Protein AF-A0A7W1QZ73-F1 (afdb_monomer)

Solvent-accessible surface area (backbone atoms only — not comparable to full-atom values): 9280 Å² total; per-residue (Å²): 135,90,80,90,80,82,91,70,82,70,65,67,63,70,65,67,71,75,71,78,68,82,79,75,76,77,77,73,72,77,83,79,85,82,82,92,80,88,83,87,85,83,89,86,85,58,58,48,99,86,68,48,72,66,76,89,75,53,69,89,79,60,82,46,71,57,100,86,41,82,48,83,77,92,74,78,76,75,87,69,90,61,95,62,84,70,88,79,86,83,84,86,88,76,89,82,53,92,87,59,47,74,68,53,54,52,48,50,53,52,50,50,55,52,50,53,53,55,51,75,71,48,80,76,90,122

Structure (mmCIF, N/CA/C/O backbone):
data_AF-A0A7W1QZ73-F1
#
_entry.id   AF-A0A7W1QZ73-F1
#
loop_
_atom_site.group_PDB
_atom_site.id
_atom_site.type_symbol
_atom_site.label_atom_id
_atom_site.label_alt_id
_atom_site.label_comp_id
_atom_site.label_asym_id
_atom_site.label_entity_id
_atom_site.label_seq_id
_atom_site.pdbx_PDB_ins_code
_atom_site.Cartn_x
_atom_site.Cartn_y
_atom_site.Cartn_z
_atom_site.occupancy
_atom_site.B_iso_or_equiv
_atom_site.auth_seq_id
_atom_site.auth_comp_id
_atom_site.auth_asym_id
_atom_site.auth_atom_id
_atom_site.pdbx_PDB_model_num
ATOM 1 N N . MET A 1 1 ? -89.826 -30.478 32.367 1.00 37.62 1 MET A N 1
ATOM 2 C CA . MET A 1 1 ? -90.165 -31.873 32.018 1.00 37.62 1 MET A CA 1
ATOM 3 C C . MET A 1 1 ? -88.913 -32.518 31.440 1.00 37.62 1 MET A C 1
ATOM 5 O O . MET A 1 1 ? -88.436 -32.065 30.411 1.00 37.62 1 MET A O 1
ATOM 9 N N . LYS A 1 2 ? -88.299 -33.444 32.186 1.00 42.97 2 LYS A N 1
ATOM 10 C CA . LYS A 1 2 ? -87.088 -34.179 31.793 1.00 42.97 2 LYS A CA 1
ATOM 11 C C . LYS A 1 2 ? -87.471 -35.206 30.732 1.00 42.97 2 LYS A C 1
ATOM 13 O O . LYS A 1 2 ? -88.324 -36.035 31.028 1.00 42.97 2 LYS A O 1
ATOM 18 N N . ILE A 1 3 ? -86.827 -35.198 29.567 1.00 44.66 3 ILE A N 1
ATOM 19 C CA . ILE A 1 3 ? -86.778 -36.384 28.705 1.00 44.66 3 ILE A CA 1
ATOM 20 C C . ILE A 1 3 ? -85.333 -36.561 28.253 1.00 44.66 3 ILE A C 1
ATOM 22 O O . ILE A 1 3 ? -84.824 -35.895 27.358 1.00 44.66 3 ILE A O 1
ATOM 26 N N . LEU A 1 4 ? -84.686 -37.444 29.002 1.00 52.03 4 LEU A N 1
ATOM 27 C CA . LEU A 1 4 ? -83.450 -38.139 28.710 1.00 52.03 4 LEU A CA 1
ATOM 28 C C . LEU A 1 4 ? -83.675 -38.972 27.435 1.00 52.03 4 LEU A C 1
ATOM 30 O O . LEU A 1 4 ? -84.564 -39.819 27.446 1.00 52.03 4 LEU A O 1
ATOM 34 N N . LEU A 1 5 ? -82.898 -38.775 26.366 1.00 50.56 5 LEU A N 1
ATOM 35 C CA . LEU A 1 5 ? -82.827 -39.758 25.280 1.00 50.56 5 LEU A CA 1
ATOM 36 C C . LEU A 1 5 ? -81.371 -40.036 24.888 1.00 50.56 5 LEU A C 1
ATOM 38 O O . LEU A 1 5 ? -80.570 -39.146 24.622 1.00 50.56 5 LEU A O 1
ATOM 42 N N . SER A 1 6 ? -81.082 -41.327 24.937 1.00 49.47 6 SER A N 1
ATOM 43 C CA . SER A 1 6 ? -79.835 -42.070 24.799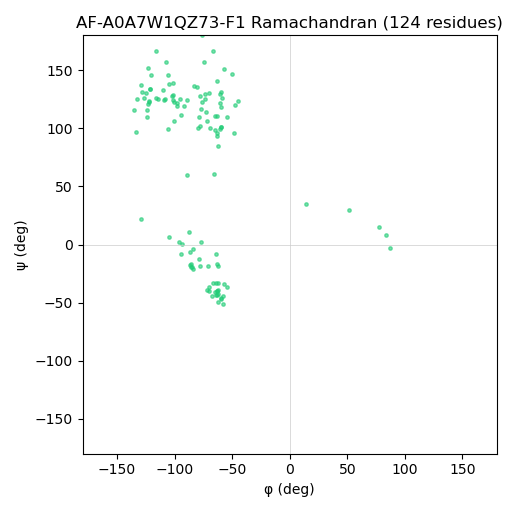 1.00 49.47 6 SER A CA 1
ATOM 44 C C . SER A 1 6 ? -79.054 -41.875 23.495 1.00 49.47 6 SER A C 1
ATOM 46 O O . SER A 1 6 ? -79.631 -41.730 22.419 1.00 49.47 6 SER A O 1
ATOM 48 N N . LEU A 1 7 ? -77.730 -42.027 23.620 1.00 54.84 7 LEU A N 1
ATOM 49 C CA . LEU A 1 7 ? -76.720 -42.090 22.563 1.00 54.84 7 LEU A CA 1
ATOM 50 C C . LEU A 1 7 ? -77.036 -43.089 21.430 1.00 54.84 7 LEU A C 1
ATOM 52 O O . LEU A 1 7 ? -77.477 -44.211 21.675 1.00 54.84 7 LEU A O 1
ATOM 56 N N . ARG A 1 8 ? -76.607 -42.744 20.207 1.00 52.31 8 ARG A N 1
ATOM 57 C CA . ARG A 1 8 ? -76.116 -43.715 19.212 1.00 52.31 8 ARG A CA 1
ATOM 58 C C . ARG A 1 8 ? -74.698 -43.306 18.779 1.00 52.31 8 ARG A C 1
ATOM 60 O O . ARG A 1 8 ? -74.555 -42.249 18.171 1.00 52.31 8 ARG A O 1
ATOM 67 N N . PRO A 1 9 ? -73.650 -44.111 19.042 1.00 48.50 9 PRO A N 1
ATOM 68 C CA . PRO A 1 9 ? -72.256 -43.736 18.774 1.00 48.50 9 PRO A CA 1
ATOM 69 C C . PRO A 1 9 ? -71.858 -43.828 17.288 1.00 48.50 9 PRO A C 1
ATOM 71 O O . PRO A 1 9 ? -70.717 -43.553 16.942 1.00 48.50 9 PRO A O 1
ATOM 74 N N . ALA A 1 10 ? -72.780 -44.190 16.391 1.00 48.62 10 ALA A N 1
ATOM 75 C CA . ALA A 1 10 ? -72.479 -44.415 14.975 1.00 48.62 10 ALA A CA 1
ATOM 76 C C . ALA A 1 10 ? -72.506 -43.144 14.102 1.00 48.62 10 ALA A C 1
ATOM 78 O O . ALA A 1 10 ? -71.960 -43.151 13.005 1.00 48.62 10 ALA A O 1
ATOM 79 N N . ILE A 1 11 ? -73.106 -42.043 14.570 1.00 47.66 11 ILE A N 1
ATOM 80 C CA . ILE A 1 11 ? -73.203 -40.796 13.779 1.00 47.66 11 ILE A CA 1
ATOM 81 C C . ILE A 1 11 ? -71.947 -39.920 13.947 1.00 47.66 11 ILE A C 1
ATOM 83 O O . ILE A 1 11 ? -71.624 -39.116 13.078 1.00 47.66 11 ILE A O 1
ATOM 87 N N . LEU A 1 12 ? -71.166 -40.141 15.009 1.00 42.72 12 LEU A N 1
ATOM 88 C CA . LEU A 1 12 ? -69.895 -39.444 15.238 1.00 42.72 12 LEU A CA 1
ATOM 89 C C . LEU A 1 1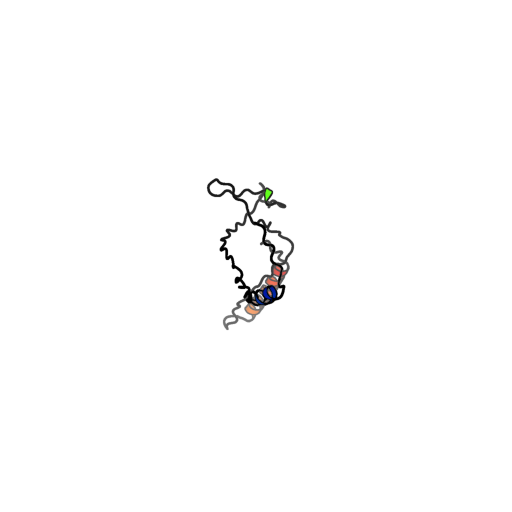2 ? -68.775 -39.880 14.277 1.00 42.72 12 LEU A C 1
ATOM 91 O O . LEU A 1 12 ? -67.820 -39.133 14.090 1.00 42.72 12 LEU A O 1
ATOM 95 N N . LEU A 1 13 ? -68.898 -41.043 13.627 1.00 46.75 13 LEU A N 1
ATOM 96 C CA . LEU A 1 13 ? -67.848 -41.565 12.745 1.00 46.75 13 LEU A CA 1
ATOM 97 C C . LEU A 1 13 ? -67.909 -40.994 11.315 1.00 46.75 13 LEU A C 1
ATOM 99 O O . LEU A 1 13 ? -66.897 -40.975 10.623 1.00 46.75 13 LEU A O 1
ATOM 103 N N . ALA A 1 14 ? -69.061 -40.472 10.879 1.00 46.94 14 ALA A N 1
ATOM 104 C CA . ALA A 1 14 ? -69.209 -39.888 9.541 1.00 46.94 14 ALA A CA 1
ATOM 105 C C . ALA A 1 14 ? -68.766 -38.414 9.463 1.00 46.94 14 ALA A C 1
ATOM 107 O O . ALA A 1 14 ? -68.451 -37.927 8.381 1.00 46.94 14 ALA A O 1
ATOM 108 N N . PHE A 1 15 ? -68.688 -37.706 10.596 1.00 46.56 15 PHE A N 1
ATOM 109 C CA . PHE A 1 15 ? -68.220 -36.313 10.627 1.00 46.56 15 PHE A CA 1
ATOM 110 C C . PHE A 1 15 ? -66.690 -36.198 10.744 1.00 46.56 15 PHE A C 1
ATOM 112 O O . PHE A 1 15 ? -66.114 -35.165 10.419 1.00 46.56 15 PHE A O 1
ATOM 119 N N . ALA A 1 16 ? -66.012 -37.273 11.156 1.00 48.88 16 ALA A N 1
ATOM 120 C CA . ALA A 1 16 ? -64.560 -37.290 11.333 1.00 48.88 16 ALA A CA 1
ATOM 121 C C . ALA A 1 16 ? -63.770 -37.438 10.017 1.00 48.88 16 ALA A C 1
ATOM 123 O O . ALA A 1 16 ? -62.564 -37.211 10.003 1.00 48.88 16 ALA A O 1
ATOM 124 N N . ILE A 1 17 ? -64.428 -37.793 8.906 1.00 49.88 17 ILE A N 1
ATOM 125 C CA . ILE A 1 17 ? -63.758 -38.070 7.620 1.00 49.88 17 ILE A CA 1
ATOM 126 C C . ILE A 1 17 ? -63.720 -36.834 6.696 1.00 49.88 17 ILE A C 1
ATOM 128 O O . ILE A 1 17 ? -63.002 -36.832 5.703 1.00 49.88 17 ILE A O 1
ATOM 132 N N . CYS A 1 18 ? -64.397 -35.731 7.041 1.00 42.19 18 CYS A N 1
ATOM 133 C CA . CYS A 1 18 ? -64.425 -34.526 6.196 1.00 42.19 18 CYS A CA 1
ATOM 134 C C . CYS A 1 18 ? -63.360 -33.461 6.548 1.00 42.19 18 CYS A C 1
ATOM 136 O O . CYS A 1 18 ? -63.301 -32.424 5.892 1.00 42.19 18 CYS A O 1
ATOM 138 N N . CYS A 1 19 ? -62.507 -33.693 7.554 1.00 45.88 19 CYS A N 1
ATOM 139 C CA . CYS A 1 19 ? -61.518 -32.701 8.012 1.00 45.88 19 CYS A CA 1
ATOM 140 C C . CYS A 1 19 ? -60.070 -32.982 7.583 1.00 45.88 19 CYS A C 1
ATOM 142 O O . CYS A 1 19 ? -59.167 -32.255 7.990 1.00 45.88 19 CYS A O 1
ATOM 144 N N . ALA A 1 20 ? -59.824 -33.987 6.743 1.00 53.84 20 ALA A N 1
ATOM 145 C CA . ALA A 1 20 ? -58.508 -34.206 6.144 1.00 53.84 20 ALA A CA 1
ATOM 146 C C . ALA A 1 20 ? -58.380 -33.423 4.825 1.00 53.84 20 ALA A C 1
ATOM 148 O O . ALA A 1 20 ? -58.197 -34.000 3.755 1.00 53.84 20 ALA A O 1
ATOM 149 N N . ALA A 1 21 ? -58.508 -32.096 4.888 1.00 57.12 21 ALA A N 1
ATOM 150 C CA . ALA A 1 21 ? -57.991 -31.255 3.815 1.00 57.12 21 ALA A CA 1
ATOM 151 C C . ALA A 1 21 ? -56.456 -31.304 3.895 1.00 57.12 21 ALA A C 1
ATOM 153 O O . ALA A 1 21 ? -55.915 -31.108 4.987 1.00 57.12 21 ALA A O 1
ATOM 154 N N . PRO A 1 22 ? -55.728 -31.561 2.794 1.00 52.34 22 PRO A N 1
ATOM 155 C CA . PRO A 1 22 ? -54.291 -31.381 2.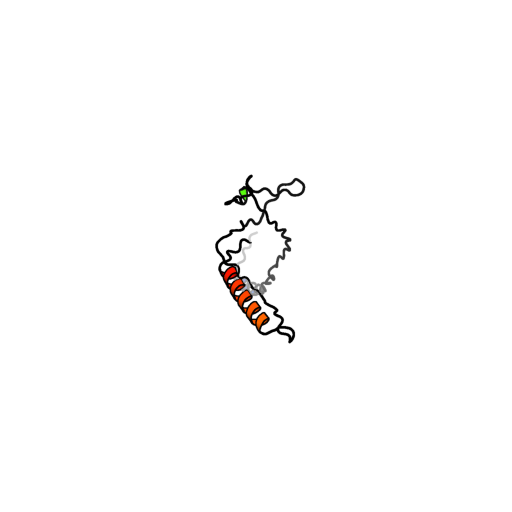807 1.00 52.34 22 PRO A CA 1
ATOM 156 C C . PRO A 1 22 ? -54.042 -29.886 3.006 1.00 52.34 22 PRO A C 1
ATOM 158 O O . PRO A 1 22 ? -54.335 -29.069 2.133 1.00 52.34 22 PRO A O 1
ATOM 161 N N . THR A 1 23 ? -53.529 -29.509 4.172 1.00 58.72 23 THR A N 1
ATOM 162 C CA . THR A 1 23 ? -52.871 -28.222 4.356 1.00 58.72 23 THR A CA 1
ATOM 163 C C . THR A 1 23 ? -51.656 -28.230 3.442 1.00 58.72 23 THR A C 1
ATOM 165 O O . THR A 1 23 ? -50.592 -28.739 3.787 1.00 58.72 23 THR A O 1
ATOM 168 N N . VAL A 1 24 ? -51.830 -27.708 2.228 1.00 56.75 24 VAL A N 1
ATOM 169 C CA . VAL A 1 24 ? -50.715 -27.306 1.379 1.00 56.75 24 VAL A CA 1
ATOM 170 C C . VAL A 1 24 ? -49.991 -26.232 2.177 1.00 56.75 24 VAL A C 1
ATOM 172 O O . VAL A 1 24 ? -50.455 -25.098 2.278 1.00 56.75 24 VAL A O 1
ATOM 175 N N . ALA A 1 25 ? -48.907 -26.626 2.840 1.00 57.16 25 ALA A N 1
ATOM 176 C CA . ALA A 1 25 ? -47.991 -25.699 3.465 1.00 57.16 25 ALA A CA 1
ATOM 177 C C . ALA A 1 25 ? -47.465 -24.801 2.345 1.00 57.16 25 ALA A C 1
ATOM 179 O O . ALA A 1 25 ? -46.635 -25.220 1.540 1.00 57.16 25 ALA A O 1
ATOM 180 N N . ALA A 1 26 ? -48.007 -23.588 2.252 1.00 55.62 26 ALA A N 1
ATOM 181 C CA . ALA A 1 26 ? -47.419 -22.536 1.452 1.00 55.62 26 ALA A CA 1
ATOM 182 C C . ALA A 1 26 ? -46.013 -22.310 2.017 1.00 55.62 26 ALA A C 1
ATOM 184 O O . ALA A 1 26 ? -45.845 -21.729 3.089 1.00 55.62 26 ALA A O 1
ATOM 185 N N . GLN A 1 27 ? -45.001 -22.857 1.344 1.00 63.16 27 GLN A N 1
ATOM 186 C CA . GLN A 1 27 ? -43.622 -22.468 1.576 1.00 63.16 27 GLN A CA 1
ATOM 187 C C . GLN A 1 27 ? -43.533 -21.000 1.177 1.00 63.16 27 GLN A C 1
ATOM 189 O O . GLN A 1 27 ? -43.423 -20.677 -0.004 1.00 63.16 27 GLN A O 1
ATOM 194 N N . ASN A 1 28 ? -43.650 -20.115 2.168 1.00 60.22 28 ASN A N 1
ATOM 195 C CA . ASN A 1 28 ? -43.294 -18.716 2.017 1.00 60.22 28 ASN A CA 1
ATOM 196 C C . ASN A 1 28 ? -41.849 -18.694 1.522 1.00 60.22 28 ASN A C 1
ATOM 198 O O . ASN A 1 28 ? -40.929 -19.084 2.243 1.00 60.22 28 ASN A O 1
ATOM 202 N N . SER A 1 29 ? -41.674 -18.308 0.260 1.00 63.91 29 SER A N 1
ATOM 203 C CA . SER A 1 29 ? -40.381 -17.963 -0.309 1.00 63.91 29 SER A CA 1
ATOM 204 C C . SER A 1 29 ? -39.694 -17.020 0.668 1.00 63.91 29 SER A C 1
ATOM 206 O O . SER A 1 29 ? -40.277 -15.992 1.010 1.00 63.91 29 SER A O 1
ATOM 208 N N . ALA A 1 30 ? -38.521 -17.416 1.164 1.00 67.00 30 ALA A N 1
ATOM 209 C CA . ALA A 1 30 ? -37.761 -16.650 2.140 1.00 67.00 30 ALA A CA 1
ATOM 210 C C . ALA A 1 30 ? -37.724 -15.174 1.726 1.00 67.00 30 ALA A C 1
ATOM 212 O O . ALA A 1 30 ? -37.332 -14.861 0.602 1.00 67.00 30 ALA A O 1
ATOM 213 N N . ASP A 1 31 ? -38.180 -14.296 2.614 1.00 77.12 31 ASP A N 1
ATOM 214 C CA . ASP A 1 31 ? -38.212 -12.860 2.372 1.00 77.12 31 ASP A CA 1
ATOM 215 C C . ASP A 1 31 ? -36.756 -12.369 2.348 1.00 77.12 31 ASP A C 1
ATOM 217 O O . ASP A 1 31 ? -36.083 -12.297 3.379 1.00 77.12 31 ASP A O 1
ATOM 221 N N . ILE A 1 32 ? -36.206 -12.163 1.149 1.00 78.38 32 ILE A N 1
ATOM 222 C CA . ILE A 1 32 ? -34.810 -11.752 0.981 1.00 78.38 32 ILE A CA 1
ATOM 223 C C . ILE A 1 32 ? -34.740 -10.252 1.243 1.00 78.38 32 ILE A C 1
ATOM 225 O O . ILE A 1 32 ? -35.026 -9.444 0.357 1.00 78.38 32 ILE A O 1
ATOM 229 N N . ILE A 1 33 ? -34.305 -9.884 2.445 1.00 83.56 33 ILE A N 1
ATOM 230 C CA . ILE A 1 33 ? -33.961 -8.501 2.769 1.00 83.56 33 ILE A CA 1
ATOM 231 C C . ILE A 1 33 ? -32.638 -8.171 2.072 1.00 83.56 33 ILE A C 1
ATOM 233 O O . ILE A 1 33 ? -31.596 -8.747 2.384 1.00 83.56 33 ILE A O 1
ATOM 237 N N . ARG A 1 34 ? -32.688 -7.248 1.110 1.00 83.12 34 ARG A N 1
ATOM 238 C CA . ARG A 1 34 ? -31.503 -6.624 0.510 1.00 83.12 34 ARG A CA 1
ATOM 239 C C . ARG A 1 34 ? -31.335 -5.241 1.122 1.00 83.12 34 ARG A C 1
ATOM 241 O O . ARG A 1 34 ? -32.293 -4.474 1.155 1.00 83.12 34 ARG A O 1
ATOM 248 N N . VAL A 1 35 ? -30.136 -4.953 1.613 1.00 86.94 35 VAL A N 1
ATOM 249 C CA . VAL A 1 35 ? -29.764 -3.643 2.149 1.00 86.94 35 VAL A CA 1
ATOM 250 C C . VAL A 1 35 ? -28.555 -3.171 1.363 1.00 86.94 35 VAL A C 1
ATOM 252 O O . VAL A 1 35 ? -27.531 -3.851 1.358 1.00 86.94 35 VAL A O 1
ATOM 255 N N . ASP A 1 36 ? -28.692 -2.026 0.705 1.00 84.38 36 ASP A N 1
ATOM 256 C CA . ASP A 1 36 ? -27.577 -1.341 0.064 1.00 84.38 36 ASP A CA 1
ATOM 257 C C . ASP A 1 36 ? -26.944 -0.394 1.090 1.00 84.38 36 ASP A C 1
ATOM 259 O O . ASP A 1 36 ? -27.628 0.438 1.690 1.00 84.38 36 ASP A O 1
ATOM 263 N N . THR A 1 37 ? -25.642 -0.547 1.328 1.00 82.75 37 THR A N 1
ATOM 264 C CA . THR A 1 37 ? -24.866 0.289 2.256 1.00 82.75 37 THR A CA 1
ATOM 265 C C . THR A 1 37 ? -23.730 0.968 1.513 1.00 82.75 37 THR A C 1
ATOM 267 O O . THR A 1 37 ? -22.986 0.302 0.791 1.00 82.75 37 THR A O 1
ATOM 270 N N . GLU A 1 38 ? -23.550 2.264 1.744 1.00 81.44 38 GLU A N 1
ATOM 271 C CA . GLU A 1 38 ? -22.403 3.022 1.251 1.00 81.44 38 GLU A CA 1
ATOM 272 C C . GLU A 1 38 ? -21.392 3.204 2.387 1.00 81.44 38 GLU A C 1
ATOM 274 O O . GLU A 1 38 ? -21.738 3.670 3.472 1.00 81.44 38 GLU A O 1
ATOM 279 N N . LEU A 1 39 ? -20.149 2.783 2.153 1.00 86.31 39 LEU A N 1
ATOM 280 C CA . LEU A 1 39 ? -19.063 2.876 3.124 1.00 86.31 39 LEU A CA 1
ATOM 281 C C . LEU A 1 39 ? -18.064 3.937 2.666 1.00 86.31 39 LEU A C 1
ATOM 283 O O . LEU A 1 39 ? -17.509 3.836 1.572 1.00 86.31 39 LEU A O 1
ATOM 287 N N . ALA A 1 40 ? -17.794 4.915 3.528 1.00 85.94 40 ALA A N 1
ATOM 288 C CA . ALA A 1 40 ? -16.711 5.874 3.344 1.00 85.94 40 ALA A CA 1
ATOM 289 C C . ALA A 1 40 ? -15.485 5.434 4.158 1.00 85.94 40 ALA A C 1
ATOM 291 O O . ALA A 1 40 ? -15.565 5.277 5.377 1.00 85.94 40 ALA A O 1
ATOM 292 N N . ALA A 1 41 ? -14.350 5.227 3.487 1.00 87.12 41 ALA A N 1
ATOM 293 C CA . ALA A 1 41 ? -13.094 4.823 4.115 1.00 87.12 41 ALA A CA 1
ATOM 294 C C . ALA A 1 41 ? -12.110 5.999 4.184 1.00 87.12 41 ALA A C 1
ATOM 296 O O . ALA A 1 41 ? -11.949 6.741 3.216 1.00 87.12 41 ALA A O 1
ATOM 297 N N . PHE A 1 42 ? -11.421 6.133 5.318 1.00 86.56 42 PHE A N 1
ATOM 298 C CA . PHE A 1 42 ? -10.435 7.186 5.554 1.00 86.56 42 PHE A CA 1
ATOM 299 C C . PHE A 1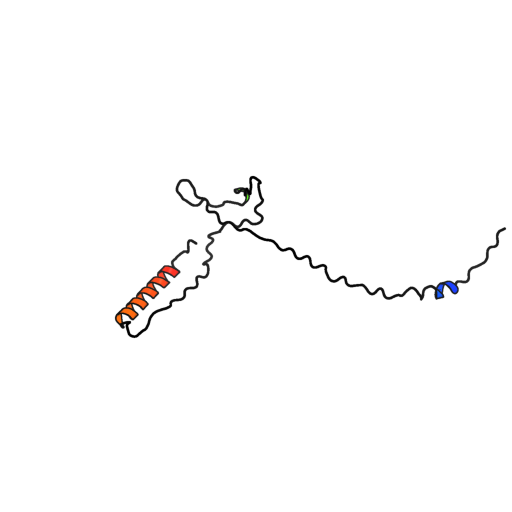 42 ? -9.119 6.585 6.046 1.00 86.56 42 PHE A C 1
ATOM 301 O O . PHE A 1 42 ? -9.105 5.801 6.994 1.00 86.56 42 PHE A O 1
ATOM 308 N N . GLU A 1 43 ? -8.007 6.998 5.441 1.00 89.31 43 GLU A N 1
ATOM 309 C CA . GLU A 1 43 ? -6.663 6.657 5.905 1.00 89.31 43 GLU A CA 1
ATOM 310 C C . GLU A 1 43 ? -6.047 7.846 6.643 1.00 89.31 43 GLU A C 1
ATOM 312 O O . GLU A 1 43 ? -6.002 8.966 6.132 1.00 89.31 43 GLU A O 1
ATOM 317 N N . VAL A 1 44 ? -5.557 7.603 7.861 1.00 89.12 44 VAL A N 1
ATOM 318 C CA . VAL A 1 44 ? -4.969 8.639 8.717 1.00 89.12 44 VAL A CA 1
ATOM 319 C C . VAL A 1 44 ? -3.597 8.208 9.223 1.00 89.12 44 VAL A C 1
ATOM 321 O O . VAL A 1 44 ? -3.394 7.069 9.639 1.00 89.12 44 VAL A O 1
ATOM 324 N N . THR A 1 45 ? -2.639 9.137 9.212 1.00 90.69 45 THR A N 1
ATOM 325 C CA . THR A 1 45 ? -1.301 8.937 9.786 1.00 90.69 45 THR A CA 1
ATOM 326 C C . THR A 1 45 ? -1.103 9.894 10.951 1.00 90.69 45 THR A C 1
ATOM 328 O O . THR A 1 45 ? -1.245 11.104 10.797 1.00 90.69 45 THR A O 1
ATOM 331 N N . VAL A 1 46 ? -0.742 9.353 12.115 1.00 92.19 46 VAL A N 1
ATOM 332 C CA . VAL A 1 46 ? -0.483 10.135 13.330 1.00 92.19 46 VAL A CA 1
ATOM 333 C C . VAL A 1 46 ? 1.015 10.145 13.615 1.00 92.19 46 VAL A C 1
ATOM 335 O O . VAL A 1 46 ? 1.642 9.090 13.729 1.00 92.19 46 VAL A O 1
ATOM 338 N N . THR A 1 47 ? 1.594 11.336 13.753 1.00 94.06 47 THR A N 1
ATOM 339 C CA . THR A 1 47 ? 3.020 11.536 14.047 1.00 94.06 47 THR A CA 1
ATOM 340 C C . THR A 1 47 ? 3.224 12.352 15.315 1.00 94.06 47 THR A C 1
ATOM 342 O O . THR A 1 47 ? 2.406 13.201 15.663 1.00 94.06 47 THR A O 1
ATOM 345 N N . ASP A 1 48 ? 4.345 12.124 15.994 1.00 93.56 48 ASP A N 1
ATOM 346 C CA . ASP A 1 48 ? 4.784 12.968 17.099 1.00 93.56 48 ASP A CA 1
ATOM 347 C C . ASP A 1 48 ? 5.378 14.304 16.609 1.00 93.56 48 ASP A C 1
ATOM 349 O O . ASP A 1 48 ? 5.484 14.578 15.412 1.00 93.56 48 ASP A O 1
ATOM 353 N N . LYS A 1 49 ? 5.807 15.147 17.556 1.00 96.00 49 LYS A N 1
ATOM 354 C CA . LYS A 1 49 ? 6.401 16.467 17.272 1.00 96.00 49 LYS A CA 1
ATOM 355 C C . LYS A 1 49 ? 7.700 16.406 16.458 1.00 96.00 49 LYS A C 1
ATOM 357 O O . LYS A 1 49 ? 8.115 17.423 15.915 1.00 96.00 49 LYS A O 1
ATOM 362 N N . THR A 1 50 ? 8.354 15.248 16.408 1.00 94.25 50 THR A N 1
ATOM 363 C CA . THR A 1 50 ? 9.590 15.009 15.649 1.00 94.25 50 THR A CA 1
ATOM 364 C C . THR A 1 50 ? 9.323 14.380 14.278 1.00 94.25 50 THR A C 1
ATOM 366 O O . THR A 1 50 ? 10.263 14.102 13.540 1.00 94.25 50 THR A O 1
ATOM 369 N N . GLY A 1 51 ? 8.050 14.164 13.922 1.00 90.00 51 GLY A N 1
ATOM 370 C CA . GLY A 1 51 ? 7.632 13.539 12.666 1.00 90.00 51 GLY A CA 1
ATOM 371 C C . GLY A 1 51 ? 7.653 12.009 12.695 1.00 90.00 51 GLY A C 1
ATOM 372 O O . GLY A 1 51 ? 7.461 11.373 11.659 1.00 90.00 51 GLY A O 1
ATOM 373 N N . LYS A 1 52 ? 7.873 11.384 13.857 1.00 87.56 52 LYS A N 1
ATOM 374 C CA . LYS A 1 52 ? 7.906 9.923 13.967 1.00 87.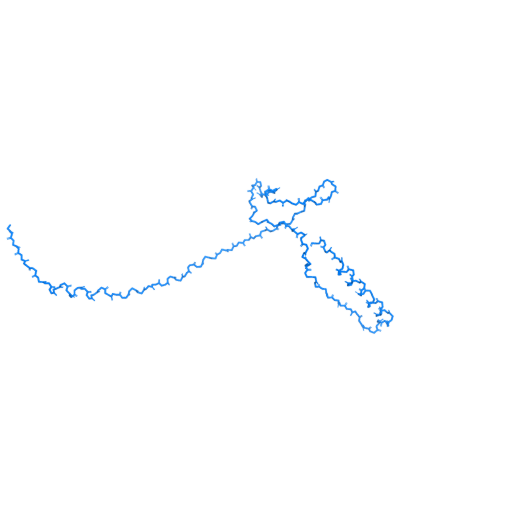56 52 LYS A CA 1
ATOM 375 C C . LYS A 1 52 ? 6.482 9.364 14.107 1.00 87.56 52 LYS A C 1
ATOM 377 O O . LYS A 1 52 ? 5.714 9.894 14.909 1.00 87.56 52 LYS A O 1
ATOM 382 N N . PRO A 1 53 ? 6.120 8.277 13.398 1.00 88.12 53 PRO A N 1
ATOM 383 C CA . PRO A 1 53 ? 4.799 7.666 13.531 1.00 88.12 53 PRO A CA 1
ATOM 384 C C . PRO A 1 53 ? 4.513 7.187 14.956 1.00 88.12 53 PRO A C 1
ATOM 386 O O . PRO A 1 53 ? 5.318 6.457 15.551 1.00 88.12 53 PRO A O 1
ATOM 389 N N . VAL A 1 54 ? 3.339 7.549 15.470 1.00 90.19 54 VAL A N 1
ATOM 390 C CA . VAL A 1 54 ? 2.811 7.038 16.737 1.00 90.19 54 VAL A CA 1
ATOM 391 C C . VAL A 1 54 ? 2.261 5.634 16.496 1.00 90.19 54 VAL A C 1
ATOM 393 O O . VAL A 1 54 ? 1.498 5.399 15.562 1.00 90.19 54 VAL A O 1
ATOM 396 N N . ARG A 1 55 ? 2.692 4.669 17.313 1.00 87.19 55 ARG A N 1
ATOM 397 C CA . ARG A 1 55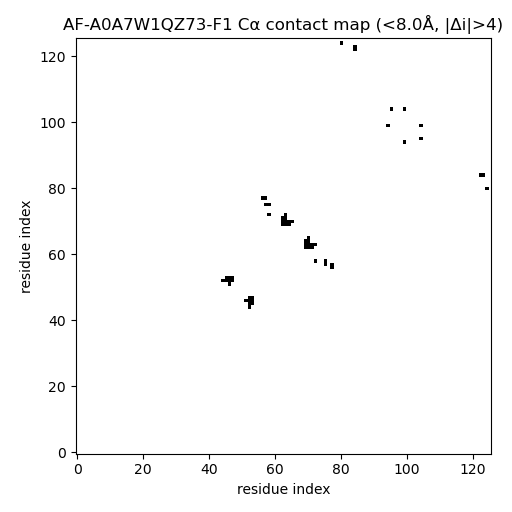 ? 2.335 3.249 17.170 1.00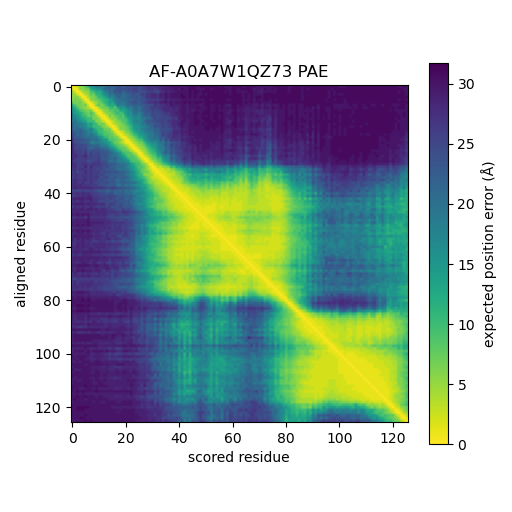 87.19 55 ARG A CA 1
ATOM 398 C C . ARG A 1 55 ? 1.359 2.818 18.254 1.00 87.19 55 ARG A C 1
ATOM 400 O O . ARG A 1 55 ? 1.357 3.383 19.340 1.00 87.19 55 ARG A O 1
ATOM 407 N N . GLY A 1 56 ? 0.612 1.752 17.972 1.00 87.56 56 GLY A N 1
ATOM 408 C CA . GLY A 1 56 ? -0.266 1.114 18.956 1.00 87.56 56 GLY A CA 1
ATOM 409 C C . GLY A 1 56 ? -1.577 1.854 19.208 1.00 87.56 56 GLY A C 1
ATOM 410 O O . GLY A 1 56 ? -2.234 1.548 20.197 1.00 87.56 56 GLY A O 1
ATOM 411 N N . LEU A 1 57 ? -1.946 2.787 18.326 1.00 90.69 57 LEU A N 1
ATOM 412 C CA . LEU A 1 57 ? -3.238 3.462 18.376 1.00 90.69 57 LEU A CA 1
ATOM 413 C C . LEU A 1 57 ? -4.373 2.460 18.165 1.00 90.69 57 LEU A C 1
ATOM 415 O O . LEU A 1 57 ? -4.284 1.545 17.338 1.00 90.69 57 LEU A O 1
ATOM 419 N N . LYS A 1 58 ? -5.441 2.659 18.922 1.00 90.88 58 LYS A N 1
ATOM 420 C CA . LYS A 1 58 ? -6.666 1.872 18.898 1.00 90.88 58 LYS A CA 1
ATOM 421 C C . LYS A 1 58 ? -7.828 2.751 18.455 1.00 90.88 58 LYS A C 1
ATOM 423 O O . LYS A 1 58 ? -7.732 3.970 18.486 1.00 90.88 58 LYS A O 1
ATOM 428 N N . ALA A 1 59 ? -8.955 2.129 18.117 1.00 89.44 59 ALA A N 1
ATOM 429 C CA . ALA A 1 59 ? -10.171 2.847 17.736 1.00 89.44 59 ALA A CA 1
ATOM 430 C C . ALA A 1 59 ? -10.609 3.875 18.798 1.00 89.44 59 ALA A C 1
ATOM 432 O O . ALA A 1 59 ? -11.050 4.962 18.451 1.00 89.44 59 ALA A O 1
ATOM 433 N N . GLU A 1 60 ? -10.429 3.545 20.084 1.00 91.62 60 GLU A N 1
ATOM 434 C CA . GLU A 1 60 ? -10.751 4.410 21.231 1.00 91.62 60 GLU A CA 1
ATOM 435 C C . GLU A 1 60 ? -9.929 5.711 21.294 1.00 91.62 60 GLU A C 1
ATOM 437 O O . GLU A 1 60 ? -10.338 6.653 21.968 1.00 91.62 60 GLU A O 1
ATOM 442 N N . ASP A 1 61 ? -8.815 5.795 20.560 1.00 92.31 61 ASP A N 1
ATOM 443 C CA . ASP A 1 61 ? -7.981 6.998 20.477 1.00 92.31 61 ASP A CA 1
ATOM 444 C C . ASP A 1 61 ? -8.491 8.008 19.426 1.00 92.31 61 ASP A C 1
ATOM 446 O O . ASP A 1 61 ? -7.930 9.099 19.293 1.00 92.31 61 ASP A O 1
ATOM 450 N N . PHE A 1 62 ? -9.544 7.670 18.669 1.00 91.44 62 PHE A N 1
ATOM 451 C CA . PHE A 1 62 ? -10.096 8.497 17.594 1.00 91.44 62 PHE A CA 1
ATOM 452 C C . PHE A 1 62 ? -11.562 8.852 17.840 1.00 91.44 62 PHE A C 1
ATOM 454 O O . PHE A 1 62 ? -12.350 8.055 18.342 1.00 91.44 62 PHE A O 1
ATOM 461 N N . ARG A 1 63 ? -11.943 10.059 17.413 1.00 91.69 63 ARG A N 1
ATOM 462 C CA . ARG A 1 63 ? -13.334 10.519 17.346 1.00 91.69 63 ARG A CA 1
ATOM 463 C C . ARG A 1 63 ? -13.603 11.016 15.937 1.00 91.69 63 ARG A C 1
ATOM 465 O O . ARG A 1 63 ? -12.858 11.861 15.439 1.00 91.69 63 ARG A O 1
ATOM 472 N N . VAL A 1 64 ? -14.644 10.491 15.302 1.00 91.06 64 VAL A N 1
ATOM 473 C CA . VAL A 1 64 ? -15.089 10.953 13.984 1.00 91.06 64 VAL A CA 1
ATOM 474 C C . VAL A 1 64 ? -16.194 11.970 14.213 1.00 91.06 64 VAL A C 1
ATOM 476 O O . VAL A 1 64 ? -17.152 11.687 14.925 1.00 91.06 64 VAL A O 1
ATOM 479 N N . ILE A 1 65 ? -16.043 13.166 13.652 1.00 92.88 65 ILE A N 1
ATOM 480 C CA . ILE A 1 65 ? -17.035 14.235 13.764 1.00 92.88 65 ILE A CA 1
ATOM 481 C C . ILE A 1 65 ? -17.451 14.622 12.350 1.00 92.88 65 ILE A C 1
ATOM 483 O O . ILE A 1 65 ? -16.605 15.001 11.542 1.00 92.88 65 ILE A O 1
ATOM 487 N N . GLU A 1 66 ? -18.746 14.531 12.075 1.00 88.94 66 GLU A N 1
ATOM 488 C CA . GLU A 1 66 ? -19.370 14.895 10.805 1.00 88.94 66 GLU A CA 1
ATOM 489 C C . GLU A 1 66 ? -20.438 15.951 11.097 1.00 88.94 66 GLU A C 1
ATOM 491 O O . GLU A 1 66 ? -21.292 15.741 11.955 1.00 88.94 66 GLU A O 1
ATOM 496 N N . ASP A 1 67 ? -20.344 17.118 10.456 1.00 92.81 67 ASP A N 1
ATOM 497 C CA . ASP A 1 67 ? -21.270 18.248 10.651 1.00 92.81 67 ASP A CA 1
ATOM 498 C C . ASP A 1 67 ? -21.495 18.664 12.120 1.00 92.81 67 ASP A C 1
ATOM 500 O O . ASP A 1 67 ? -22.537 19.191 12.502 1.00 92.81 67 ASP A O 1
ATOM 504 N N . GLY A 1 68 ? -20.478 18.460 12.964 1.00 93.81 68 GLY A N 1
ATOM 505 C CA . GLY A 1 68 ? -20.523 18.783 14.392 1.00 93.81 68 GLY A CA 1
ATOM 506 C C . GLY A 1 68 ? -21.093 17.676 15.283 1.00 93.81 68 GLY A C 1
ATOM 507 O O . GLY A 1 68 ? -21.058 17.817 16.505 1.00 93.81 68 GLY A O 1
ATOM 508 N N . GLU A 1 69 ? -21.545 16.562 14.709 1.00 93.69 69 GLU A N 1
ATOM 509 C CA . GLU A 1 69 ? -22.010 15.387 15.443 1.00 93.69 69 GLU A CA 1
ATOM 510 C C . GLU A 1 69 ? -20.946 14.288 15.476 1.00 93.69 69 GLU A C 1
ATOM 512 O O . GLU A 1 69 ? -20.275 14.002 14.486 1.00 93.69 69 GLU A O 1
ATOM 517 N N . GLU A 1 70 ? -20.793 13.638 16.629 1.00 92.38 70 GLU A N 1
ATOM 518 C CA . GLU A 1 70 ? -19.878 12.507 16.765 1.00 92.38 70 GLU A CA 1
ATOM 519 C C . GLU A 1 70 ? -20.479 11.247 16.133 1.00 92.38 70 GLU A C 1
ATOM 521 O O . GLU A 1 70 ? -21.560 10.789 16.511 1.00 92.38 70 GLU A O 1
ATOM 526 N N . ARG A 1 71 ? -19.755 10.672 15.174 1.00 88.75 71 ARG A N 1
ATOM 527 C CA . ARG A 1 71 ? -20.102 9.429 14.488 1.00 88.75 71 ARG A CA 1
ATOM 528 C C . ARG A 1 71 ? -19.212 8.296 14.980 1.00 88.75 71 ARG A C 1
ATOM 530 O O . ARG A 1 71 ? -18.042 8.482 15.312 1.00 88.75 71 ARG A O 1
ATOM 537 N N . LYS A 1 72 ? -19.780 7.093 15.033 1.00 84.50 72 LYS A N 1
ATOM 538 C CA . LYS A 1 72 ? -19.020 5.884 15.355 1.00 84.50 72 LYS A CA 1
ATOM 539 C C . LYS A 1 72 ? -18.292 5.404 14.106 1.00 84.50 72 LYS A C 1
ATOM 541 O O . LYS A 1 72 ? -18.888 5.345 13.039 1.00 84.50 72 LYS A O 1
ATOM 546 N N . ALA A 1 73 ? -17.023 5.041 14.256 1.00 85.75 73 ALA A N 1
ATOM 547 C CA . ALA A 1 73 ? -16.313 4.293 13.230 1.00 85.75 73 ALA A CA 1
ATOM 548 C C . ALA A 1 73 ? -16.731 2.820 13.328 1.00 85.75 73 ALA A C 1
ATOM 550 O O . ALA A 1 73 ? -16.378 2.145 14.296 1.00 85.75 73 ALA A O 1
ATOM 551 N N . ASP A 1 74 ? -17.496 2.336 12.348 1.00 84.62 74 ASP A N 1
ATOM 552 C CA . ASP A 1 74 ? -17.948 0.937 12.311 1.00 84.62 74 ASP A CA 1
ATOM 553 C C . ASP A 1 74 ? -16.783 -0.038 12.100 1.00 84.62 74 ASP A C 1
ATOM 555 O O . ASP A 1 74 ? -16.767 -1.137 12.656 1.00 84.62 74 ASP A O 1
ATOM 559 N N . PHE A 1 75 ? -15.774 0.391 11.337 1.00 86.19 75 PHE A N 1
ATOM 560 C CA . PHE A 1 75 ? -14.571 -0.379 11.050 1.00 86.19 75 PHE A CA 1
ATOM 561 C C . PHE A 1 75 ? -13.330 0.419 11.434 1.00 86.19 75 PHE A C 1
ATOM 563 O O . PHE A 1 75 ? -13.158 1.571 11.038 1.00 86.19 75 PHE A O 1
ATOM 570 N N . PHE A 1 76 ? -12.440 -0.220 12.189 1.00 88.00 76 PHE A N 1
ATOM 571 C CA . PHE A 1 76 ? -11.124 0.313 12.501 1.00 88.00 76 PHE A CA 1
ATOM 572 C C . PHE A 1 76 ? -10.089 -0.786 12.328 1.00 88.00 76 PHE A C 1
ATOM 574 O O . PHE A 1 76 ? -10.075 -1.774 13.065 1.00 88.00 76 PHE A O 1
ATOM 581 N N . GLU A 1 77 ? -9.194 -0.583 11.374 1.00 85.50 77 GLU A N 1
ATOM 582 C CA . GLU A 1 77 ? -8.070 -1.468 11.141 1.00 85.50 77 GLU A CA 1
ATOM 583 C C . GLU A 1 77 ? -6.789 -0.636 11.219 1.00 85.50 77 GLU A C 1
ATOM 585 O O . GLU A 1 77 ? -6.538 0.196 10.344 1.00 85.50 77 GLU A O 1
ATOM 590 N N . PRO A 1 78 ? -5.961 -0.807 12.270 1.00 83.19 78 PRO A N 1
ATOM 591 C CA . PRO A 1 78 ? -4.628 -0.243 12.236 1.00 83.19 78 PRO A CA 1
ATOM 592 C C . PRO A 1 78 ? -3.923 -0.848 11.031 1.00 83.19 78 PRO A C 1
ATOM 594 O O . PRO A 1 78 ? -3.828 -2.075 10.946 1.00 83.19 78 PRO A O 1
ATOM 597 N N . LEU A 1 79 ? -3.386 -0.002 10.149 1.00 72.62 79 LEU A N 1
ATOM 598 C CA . LEU A 1 79 ? -2.477 -0.427 9.089 1.00 72.62 79 LEU A CA 1
ATOM 599 C C . LEU A 1 79 ? -1.226 -1.019 9.748 1.00 72.62 79 LEU A C 1
ATOM 601 O O . LEU A 1 79 ? -0.229 -0.352 10.042 1.00 72.62 79 LEU A O 1
ATOM 605 N N . LYS A 1 80 ? -1.323 -2.303 10.082 1.00 63.75 80 LYS A N 1
ATOM 606 C CA . LYS A 1 80 ? -0.257 -3.080 10.676 1.00 63.75 80 LYS A CA 1
ATOM 607 C C . LYS A 1 80 ? 0.763 -3.297 9.573 1.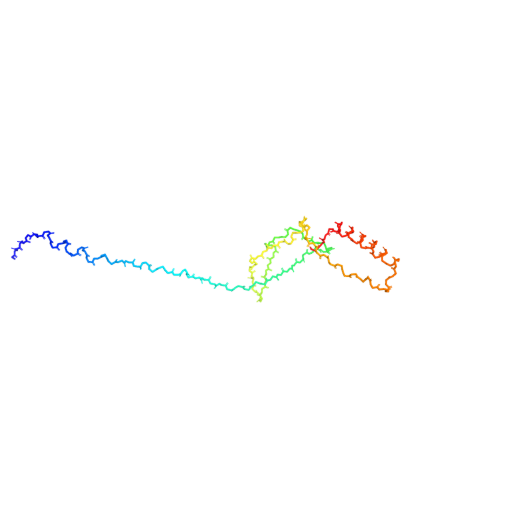00 63.75 80 LYS A C 1
ATOM 609 O O . LYS A 1 80 ? 0.584 -4.137 8.703 1.00 63.75 80 LYS A O 1
ATOM 614 N N . LYS A 1 81 ? 1.883 -2.578 9.667 1.00 58.03 81 LYS A N 1
ATOM 615 C CA . LYS A 1 81 ? 3.161 -2.963 9.052 1.00 58.03 81 LYS A CA 1
ATOM 616 C C . LYS A 1 81 ? 3.682 -4.238 9.718 1.00 58.03 81 LYS A C 1
ATOM 618 O O . LYS A 1 81 ? 4.701 -4.226 10.402 1.00 58.03 81 LYS A O 1
ATOM 623 N N . GLN A 1 82 ? 2.929 -5.324 9.632 1.00 48.78 82 GLN A N 1
ATOM 624 C CA . GLN A 1 82 ? 3.443 -6.643 9.945 1.00 48.78 82 GLN A CA 1
ATOM 625 C C . GLN A 1 82 ? 3.896 -7.216 8.620 1.00 48.78 82 GLN A C 1
ATOM 627 O O . GLN A 1 82 ? 3.051 -7.375 7.758 1.00 48.78 82 GLN A O 1
ATOM 632 N N . ASN A 1 83 ? 5.218 -7.367 8.471 1.00 49.53 83 ASN A N 1
ATOM 633 C CA . ASN A 1 83 ? 5.999 -8.390 7.753 1.00 49.53 83 ASN A CA 1
ATOM 634 C C . ASN A 1 83 ? 5.290 -9.320 6.747 1.00 49.53 83 ASN A C 1
ATOM 636 O O . ASN A 1 83 ? 5.659 -10.482 6.606 1.00 49.53 83 ASN A O 1
ATOM 640 N N . GLU A 1 84 ? 4.301 -8.829 6.031 1.00 55.12 84 GLU A N 1
ATOM 641 C CA . GLU A 1 84 ? 3.640 -9.503 4.943 1.00 55.12 84 GLU A CA 1
ATOM 642 C C . GLU A 1 84 ? 4.167 -8.796 3.716 1.00 55.12 84 GLU A C 1
ATOM 644 O O . GLU A 1 84 ? 3.794 -7.667 3.392 1.00 55.12 84 GLU A O 1
ATOM 649 N N . THR A 1 85 ? 5.148 -9.438 3.093 1.00 55.41 85 THR A N 1
ATOM 650 C CA . THR A 1 85 ? 5.580 -9.146 1.736 1.00 55.41 85 THR A CA 1
ATOM 651 C C . THR A 1 85 ? 4.325 -9.082 0.870 1.00 55.41 85 THR A C 1
ATOM 653 O O . THR A 1 85 ? 3.803 -10.112 0.442 1.00 55.41 85 THR A O 1
ATOM 656 N N . ARG A 1 86 ? 3.787 -7.875 0.645 1.00 58.59 86 ARG A N 1
ATOM 657 C CA . ARG A 1 86 ? 2.688 -7.700 -0.303 1.00 58.59 86 ARG A CA 1
ATOM 658 C C . ARG A 1 86 ? 3.219 -8.147 -1.667 1.00 58.59 86 ARG A C 1
ATOM 660 O O . ARG A 1 86 ? 4.302 -7.701 -2.055 1.00 58.59 86 ARG A O 1
ATOM 667 N N . PRO A 1 87 ? 2.514 -9.031 -2.391 1.00 66.19 87 PRO A N 1
ATOM 668 C CA . PRO A 1 87 ? 2.983 -9.495 -3.687 1.00 66.19 87 PRO A CA 1
ATOM 669 C C . PRO A 1 87 ? 3.058 -8.308 -4.654 1.00 66.19 87 PRO A C 1
ATOM 671 O O . PRO A 1 87 ? 2.039 -7.750 -5.055 1.00 66.19 87 PRO A O 1
ATOM 674 N N . LEU A 1 88 ? 4.277 -7.910 -5.017 1.00 73.00 88 LEU A N 1
ATOM 675 C CA . LEU A 1 88 ? 4.535 -6.851 -5.985 1.00 73.00 88 LEU A CA 1
ATOM 676 C C . LEU A 1 88 ? 4.681 -7.470 -7.377 1.00 73.00 88 LEU A C 1
ATOM 678 O O . LEU A 1 88 ? 5.577 -8.278 -7.613 1.00 73.00 88 LEU A O 1
ATOM 682 N N . SER A 1 89 ? 3.808 -7.081 -8.304 1.00 82.31 89 SER A N 1
ATOM 683 C CA . SER A 1 89 ? 3.898 -7.484 -9.712 1.00 82.31 89 SER A CA 1
ATOM 684 C C . SER A 1 89 ? 4.516 -6.357 -10.534 1.00 82.31 89 SER A C 1
ATOM 686 O O . SER A 1 89 ? 3.994 -5.245 -10.543 1.00 82.31 89 SER A O 1
ATOM 688 N N . ILE A 1 90 ? 5.619 -6.638 -11.232 1.00 84.19 90 ILE A N 1
ATOM 689 C CA . ILE A 1 90 ? 6.310 -5.680 -12.108 1.00 84.19 90 ILE A CA 1
ATOM 690 C C . ILE A 1 90 ? 6.356 -6.245 -13.520 1.00 84.19 90 ILE A C 1
ATOM 692 O O . ILE A 1 90 ? 6.731 -7.399 -13.720 1.00 84.19 90 ILE A O 1
ATOM 696 N N . VAL A 1 91 ? 6.020 -5.410 -14.500 1.00 91.81 91 VAL A N 1
ATOM 697 C CA . VAL A 1 91 ? 6.148 -5.728 -15.924 1.00 91.81 91 VAL A CA 1
ATOM 698 C C . VAL A 1 91 ? 7.194 -4.804 -16.534 1.00 91.81 91 VAL A C 1
ATOM 700 O O . VAL A 1 91 ? 7.083 -3.585 -16.433 1.00 91.81 91 VAL A O 1
ATOM 703 N N . PHE A 1 92 ? 8.202 -5.385 -17.185 1.00 91.56 92 PHE A N 1
ATOM 704 C CA . PHE A 1 92 ? 9.190 -4.636 -17.956 1.00 91.56 92 PHE A CA 1
ATOM 705 C C . PHE A 1 92 ? 8.815 -4.661 -19.436 1.00 91.56 92 PHE A C 1
ATOM 707 O O . PHE A 1 92 ? 8.774 -5.726 -20.049 1.00 91.56 92 PHE A O 1
ATOM 714 N N . ALA A 1 93 ? 8.581 -3.486 -20.013 1.00 93.62 93 ALA A N 1
ATOM 715 C CA . ALA A 1 93 ? 8.504 -3.303 -21.456 1.00 93.62 93 ALA A CA 1
ATOM 716 C C . ALA A 1 93 ? 9.845 -2.730 -21.926 1.00 93.62 93 ALA A C 1
ATOM 718 O O . ALA A 1 93 ? 10.167 -1.580 -21.634 1.00 93.62 93 ALA A O 1
ATOM 719 N N . LEU A 1 94 ? 10.652 -3.562 -22.582 1.00 92.94 94 LEU A N 1
ATOM 720 C CA . LEU A 1 94 ? 12.010 -3.218 -22.996 1.00 92.94 94 LEU A CA 1
ATOM 721 C C . LEU A 1 94 ? 12.065 -3.077 -24.512 1.00 92.94 94 LEU A C 1
ATOM 723 O O . LEU A 1 94 ? 11.572 -3.946 -25.231 1.00 92.94 94 LEU A O 1
ATOM 727 N N . ASP A 1 95 ? 12.690 -2.003 -24.982 1.00 92.00 95 ASP A N 1
ATOM 728 C CA . ASP A 1 95 ? 12.988 -1.851 -26.400 1.00 92.00 95 ASP A CA 1
ATOM 729 C C . ASP A 1 95 ? 14.148 -2.780 -26.789 1.00 92.00 95 ASP A C 1
ATOM 731 O O . ASP A 1 95 ? 15.187 -2.818 -26.129 1.00 92.00 95 ASP A O 1
ATOM 735 N N . VAL A 1 96 ? 13.945 -3.548 -27.858 1.00 92.38 96 VAL A N 1
ATOM 736 C CA . VAL A 1 96 ? 14.944 -4.437 -28.476 1.00 92.38 96 VAL A CA 1
ATOM 737 C C . VAL A 1 96 ? 15.035 -4.194 -29.985 1.00 92.38 96 VAL A C 1
ATOM 739 O O . VAL A 1 96 ? 15.432 -5.071 -30.752 1.00 92.38 96 VAL A O 1
ATOM 742 N N . SER A 1 97 ? 14.610 -3.009 -30.428 1.00 92.69 97 SER A N 1
ATOM 743 C CA . SER A 1 97 ? 14.664 -2.599 -31.826 1.00 92.69 97 SER A CA 1
ATOM 744 C C . SER A 1 97 ? 16.107 -2.424 -32.318 1.00 92.69 97 SER A C 1
ATOM 746 O O . SER A 1 97 ? 17.060 -2.381 -31.544 1.00 92.69 97 SER A O 1
ATOM 748 N N . GLY A 1 98 ? 16.284 -2.318 -33.639 1.00 90.94 98 GLY A N 1
ATOM 749 C CA . GLY A 1 98 ? 17.609 -2.262 -34.272 1.00 90.94 98 GLY A CA 1
ATOM 750 C C . GLY A 1 98 ? 18.466 -1.036 -33.923 1.00 90.94 98 GLY A C 1
ATOM 751 O O . GLY A 1 98 ? 19.632 -1.002 -34.304 1.00 90.94 98 GLY A O 1
ATOM 752 N N . SER A 1 99 ? 17.918 -0.038 -33.220 1.00 91.00 99 SER A N 1
ATOM 753 C CA . SER A 1 99 ? 18.682 1.087 -32.661 1.00 91.00 99 SER A CA 1
ATOM 754 C C . SER A 1 99 ? 19.443 0.713 -31.386 1.00 91.00 99 SER A C 1
ATOM 756 O O . SER A 1 99 ? 20.383 1.418 -31.027 1.00 91.00 99 SER A O 1
ATOM 758 N N . MET A 1 100 ? 19.074 -0.388 -30.721 1.00 96.25 100 MET A N 1
ATOM 759 C CA . MET A 1 100 ? 19.773 -0.896 -29.546 1.00 96.25 100 MET A CA 1
ATOM 760 C C . MET A 1 100 ? 21.058 -1.604 -29.956 1.00 96.25 100 MET A C 1
ATOM 762 O O . MET A 1 100 ? 21.053 -2.642 -30.622 1.00 96.25 100 MET A O 1
ATOM 766 N N . THR A 1 101 ? 22.187 -1.060 -29.517 1.00 95.25 101 THR A N 1
ATOM 767 C CA . THR A 1 101 ? 23.480 -1.718 -29.687 1.00 95.25 101 THR A CA 1
ATOM 768 C C . THR A 1 101 ? 23.625 -2.898 -28.724 1.00 95.25 101 THR A C 1
ATO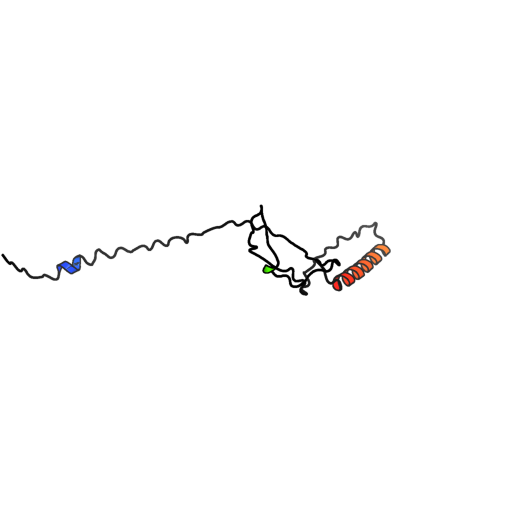M 770 O O . THR A 1 101 ? 23.028 -2.940 -27.645 1.00 95.25 101 THR A O 1
ATOM 773 N N . ALA A 1 102 ? 24.498 -3.850 -29.063 1.00 93.19 102 ALA A N 1
ATOM 774 C CA . ALA A 1 102 ? 24.810 -4.978 -28.181 1.00 93.19 102 ALA A CA 1
ATOM 775 C C . ALA A 1 102 ? 25.322 -4.525 -26.798 1.00 93.19 102 ALA A C 1
ATOM 777 O O . ALA A 1 102 ? 25.025 -5.149 -25.783 1.00 93.19 102 ALA A O 1
ATOM 778 N N . GLN A 1 103 ? 26.059 -3.410 -26.741 1.00 95.62 103 GLN A N 1
ATOM 779 C CA . GLN A 1 103 ? 26.558 -2.864 -25.480 1.00 95.62 103 GLN A CA 1
ATOM 780 C C . GLN A 1 103 ? 25.430 -2.284 -24.612 1.00 95.62 103 GLN A C 1
ATOM 782 O O . GLN A 1 103 ? 25.477 -2.403 -23.388 1.00 95.62 103 GLN A O 1
ATOM 787 N N . GLU A 1 104 ? 24.422 -1.658 -25.220 1.00 95.12 104 GLU A N 1
ATOM 788 C CA . GLU A 1 104 ? 23.261 -1.117 -24.503 1.00 95.12 104 GLU A CA 1
ATOM 789 C C . GLU A 1 104 ? 22.362 -2.226 -23.966 1.00 95.12 104 GLU A C 1
ATOM 791 O O . GLU A 1 104 ? 21.938 -2.149 -22.815 1.00 95.12 104 GLU A O 1
ATOM 796 N N . LEU A 1 105 ? 22.163 -3.296 -24.740 1.00 95.06 105 LEU A N 1
ATOM 797 C CA . LEU A 1 105 ? 21.471 -4.505 -24.287 1.00 95.06 105 LEU A CA 1
ATOM 798 C C . LEU A 1 105 ? 22.152 -5.134 -23.061 1.00 95.06 105 LEU A C 1
ATOM 800 O O . LEU A 1 105 ? 21.477 -5.463 -22.082 1.00 95.06 105 LEU A O 1
ATOM 804 N N . GLU A 1 106 ? 23.485 -5.235 -23.057 1.00 95.81 106 GLU A N 1
ATOM 805 C CA . GLU A 1 106 ? 24.233 -5.736 -21.895 1.00 95.81 106 GLU A CA 1
ATOM 806 C C . GLU A 1 106 ? 24.103 -4.818 -20.671 1.00 95.81 106 GLU A C 1
ATOM 808 O O . GLU A 1 106 ? 23.896 -5.287 -19.548 1.00 95.81 106 GLU A O 1
ATOM 813 N N . ARG A 1 107 ? 24.155 -3.495 -20.869 1.00 95.94 107 ARG A N 1
ATOM 814 C CA . ARG A 1 107 ? 23.939 -2.524 -19.783 1.00 95.94 107 ARG A CA 1
ATOM 815 C C . ARG A 1 107 ? 22.524 -2.606 -19.220 1.00 95.94 107 ARG A C 1
ATOM 817 O O . ARG A 1 107 ? 22.365 -2.595 -18.001 1.00 95.94 107 ARG A O 1
ATOM 824 N N . LEU A 1 108 ? 21.516 -2.721 -20.083 1.00 95.62 108 LEU A N 1
ATOM 825 C CA . LEU A 1 108 ? 20.117 -2.871 -19.692 1.00 95.62 108 LEU A CA 1
ATOM 826 C C . LEU A 1 108 ? 19.922 -4.138 -18.852 1.00 95.62 108 LEU A C 1
ATOM 828 O O . LEU A 1 108 ? 19.329 -4.087 -17.775 1.00 95.62 108 LEU A O 1
ATOM 832 N N . ARG A 1 109 ? 20.494 -5.261 -19.298 1.00 93.38 109 ARG A N 1
ATOM 833 C CA . ARG A 1 109 ? 20.477 -6.530 -18.563 1.00 93.38 109 ARG A CA 1
ATOM 834 C C . ARG A 1 109 ? 21.134 -6.399 -17.186 1.00 93.38 109 ARG A C 1
ATOM 836 O O . ARG A 1 109 ? 20.553 -6.848 -16.198 1.00 93.38 109 ARG A O 1
ATOM 843 N N . ALA A 1 110 ? 22.307 -5.772 -17.100 1.00 95.88 110 ALA A N 1
ATOM 844 C CA . ALA A 1 110 ? 22.993 -5.549 -15.828 1.00 95.88 110 ALA A CA 1
ATOM 845 C C . ALA A 1 110 ? 22.179 -4.646 -14.881 1.00 95.88 110 ALA A C 1
ATOM 847 O O . ALA A 1 110 ? 22.035 -4.957 -13.697 1.00 95.88 110 ALA A O 1
ATOM 848 N N . ALA A 1 111 ? 21.591 -3.566 -15.401 1.00 95.12 111 ALA A N 1
ATOM 849 C CA . ALA A 1 111 ? 20.753 -2.654 -14.627 1.00 95.12 111 ALA A CA 1
ATOM 850 C C . ALA A 1 111 ? 19.503 -3.352 -14.070 1.00 95.12 111 ALA A C 1
ATOM 852 O O . ALA A 1 111 ? 19.184 -3.185 -12.894 1.00 95.12 111 ALA A O 1
ATOM 853 N N . LEU A 1 112 ? 18.840 -4.191 -14.872 1.00 94.44 112 LEU A N 1
ATOM 854 C CA . LEU A 1 112 ? 17.683 -4.975 -14.429 1.00 94.44 112 LEU A CA 1
ATOM 855 C C . LEU A 1 112 ? 18.049 -5.973 -13.326 1.00 94.44 112 LEU A C 1
ATOM 857 O O . LEU A 1 112 ? 17.305 -6.115 -12.359 1.00 94.44 112 LEU A O 1
ATOM 861 N N . GLN A 1 113 ? 19.210 -6.625 -13.422 1.00 92.12 113 GLN A N 1
ATOM 862 C CA . GLN A 1 113 ? 19.687 -7.527 -12.368 1.00 92.12 113 GLN A CA 1
ATOM 863 C C . GLN A 1 113 ? 19.941 -6.795 -11.044 1.00 92.12 113 GLN A C 1
ATOM 865 O O . GLN A 1 113 ? 19.612 -7.320 -9.979 1.00 92.12 113 GLN A O 1
ATOM 870 N N . ILE A 1 114 ? 20.510 -5.587 -11.099 1.00 92.94 114 ILE A N 1
ATOM 871 C CA . ILE A 1 114 ? 20.718 -4.745 -9.913 1.00 92.94 114 ILE A CA 1
ATOM 872 C C . ILE A 1 114 ? 19.371 -4.281 -9.351 1.00 92.94 114 ILE A C 1
ATOM 874 O O . ILE A 1 114 ? 19.147 -4.374 -8.147 1.00 92.94 114 ILE A O 1
ATOM 878 N N . PHE A 1 115 ? 18.456 -3.838 -10.216 1.00 90.88 115 PHE A N 1
ATOM 879 C CA . PHE A 1 115 ? 17.119 -3.400 -9.825 1.00 90.88 115 PHE A CA 1
ATOM 880 C C . PHE A 1 115 ? 16.346 -4.502 -9.089 1.00 90.88 115 PHE A C 1
ATOM 882 O O . PHE A 1 115 ? 15.869 -4.271 -7.983 1.00 90.88 115 PHE A O 1
ATOM 889 N N . VAL A 1 116 ? 16.277 -5.713 -9.658 1.00 88.75 116 VAL A N 1
ATOM 890 C CA . VAL A 1 116 ? 15.570 -6.853 -9.045 1.00 88.75 116 VAL A CA 1
ATOM 891 C C . VAL A 1 116 ? 16.194 -7.239 -7.704 1.00 88.75 116 VAL A C 1
ATOM 893 O O . VAL A 1 116 ? 15.466 -7.526 -6.758 1.00 88.75 116 VAL A O 1
ATOM 896 N N . ARG A 1 117 ? 17.527 -7.207 -7.594 1.00 86.25 117 ARG A N 1
ATOM 897 C CA . ARG A 1 117 ? 18.227 -7.488 -6.333 1.00 86.25 117 ARG A CA 1
ATOM 898 C C . ARG A 1 117 ? 17.869 -6.471 -5.252 1.00 86.25 117 ARG A C 1
ATOM 900 O O . ARG A 1 117 ? 17.466 -6.858 -4.165 1.00 86.25 117 ARG A O 1
ATOM 907 N N . ASN A 1 118 ? 17.951 -5.185 -5.581 1.00 85.69 118 ASN A N 1
ATOM 908 C CA . ASN A 1 118 ? 17.618 -4.116 -4.642 1.00 85.69 118 ASN A CA 1
ATOM 909 C C . ASN A 1 118 ? 16.143 -4.150 -4.235 1.00 85.69 118 ASN A C 1
ATOM 911 O O . ASN A 1 118 ? 15.818 -3.798 -3.108 1.00 85.69 118 ASN A O 1
ATOM 915 N N . LEU A 1 119 ? 15.258 -4.567 -5.142 1.00 81.62 119 LEU A N 1
ATOM 916 C CA . LEU A 1 119 ? 13.838 -4.720 -4.862 1.00 81.62 119 LEU A CA 1
ATOM 917 C C . LEU A 1 119 ? 13.552 -5.919 -3.949 1.00 81.62 119 LEU A C 1
ATOM 919 O O . LEU A 1 119 ? 12.706 -5.809 -3.069 1.00 81.62 119 LEU A O 1
ATOM 923 N N . ALA A 1 120 ? 14.253 -7.042 -4.128 1.00 69.00 120 ALA A N 1
ATOM 924 C CA . ALA A 1 120 ? 14.126 -8.209 -3.251 1.00 69.00 120 ALA A CA 1
ATOM 925 C C . ALA A 1 120 ? 14.535 -7.890 -1.802 1.00 69.00 120 ALA A C 1
ATOM 927 O O . ALA A 1 120 ? 13.931 -8.402 -0.863 1.00 69.00 120 ALA A O 1
ATOM 928 N N . ASP A 1 121 ? 15.513 -6.998 -1.637 1.00 64.69 121 ASP A N 1
ATOM 929 C CA . ASP A 1 121 ? 15.962 -6.506 -0.333 1.00 64.69 121 ASP A CA 1
ATOM 930 C C . ASP A 1 121 ? 15.137 -5.297 0.166 1.00 64.69 121 ASP A C 1
ATOM 932 O O . ASP A 1 121 ? 15.302 -4.846 1.305 1.00 64.69 121 ASP A O 1
ATOM 936 N N . TYR A 1 122 ? 14.229 -4.760 -0.661 1.00 59.91 122 TYR A N 1
ATOM 937 C CA . TYR A 1 122 ? 13.403 -3.609 -0.316 1.00 59.91 122 TYR A CA 1
ATOM 938 C C . TYR A 1 122 ? 12.252 -4.034 0.597 1.00 59.91 122 TYR A C 1
ATOM 940 O O . TYR A 1 122 ? 11.224 -4.554 0.166 1.00 59.91 122 TYR A O 1
ATOM 948 N N . GLN A 1 123 ? 12.407 -3.752 1.888 1.00 52.91 123 GLN A N 1
ATOM 949 C CA . GLN A 1 123 ? 11.305 -3.753 2.845 1.00 52.91 123 GLN A CA 1
ATOM 950 C C . GLN A 1 123 ? 10.336 -2.628 2.442 1.00 52.91 123 GLN A C 1
ATOM 952 O O . GLN A 1 123 ? 10.589 -1.454 2.712 1.00 52.91 123 GLN A O 1
ATOM 957 N N . SER A 1 124 ? 9.255 -2.963 1.735 1.00 48.28 124 SER A N 1
ATOM 958 C CA . SER A 1 124 ? 8.274 -1.983 1.264 1.00 48.28 124 SER A CA 1
ATOM 959 C C . SER A 1 124 ? 7.644 -1.236 2.443 1.00 48.28 124 SER A C 1
ATOM 961 O O . SER A 1 124 ? 6.987 -1.835 3.292 1.00 48.28 124 SER A O 1
ATOM 963 N N . TYR A 1 125 ? 7.839 0.085 2.491 1.00 42.66 125 TYR A N 1
ATOM 964 C CA . TYR A 1 125 ? 7.308 0.967 3.538 1.00 42.66 125 TYR A CA 1
ATOM 965 C C . TYR A 1 125 ? 5.893 1.495 3.260 1.00 42.66 125 TYR A C 1
ATOM 967 O O . TYR A 1 125 ? 5.459 2.394 3.987 1.00 42.66 125 TYR A O 1
ATOM 975 N N . PHE A 1 126 ? 5.198 0.957 2.260 1.00 43.50 126 PHE A N 1
ATOM 976 C CA . PHE A 1 126 ? 3.823 1.331 1.934 1.00 43.50 126 PHE A CA 1
ATOM 977 C C . PHE A 1 126 ? 2.843 0.453 2.713 1.00 43.50 126 PHE A C 1
ATOM 979 O O . PHE A 1 126 ? 2.850 -0.781 2.501 1.00 43.50 126 PHE A O 1
#

Mean predicted aligned error: 17.75 Å

Sequence (126 aa):
MKILLSLRPAILLAFAICCAAPTVAAQNSADIIRVDTELAAFEVTVTDKTGKPVRGLKAEDFRVIEDGEERKADFFEPLKKQNETRPLSIVFALDVSGSMTAQELERLRAALQIFVRNLADYQSYF

Radius of gyration: 39.15 Å; Cα contacts (8 Å, |Δi|>4): 29; chains: 1; bounding box: 117×63×66 Å

Secondary structure (DSSP, 8-state):
--------TTSHHHHTTS----------------------------B-TTSPBP-S--GGG--EEETTEEE--S--------S-------------STTS-HHHHHHHHHHHHHHHHHHHT-----

Foldseek 3Di:
DDDDDDDDPVVVVVVVPPPPDPPPPPPPDPPDDDDDDDDDDDDDFDADPVRHTDPDDDLVNDWDADPNDTDRDPDDDDPDLPPDPDDDDDDDDDDPDPVDDPVNVVVVVVVVVVVVVVVVVDSDPD

pLDDT: mean 76.36, std 18.49, range [37.62, 96.25]